Protein AF-A0A6B3HXT8-F1 (afdb_monomer)

Mean predicted aligned error: 3.14 Å

Radius of gyration: 14.13 Å; Cα contacts (8 Å, |Δi|>4): 81; chains: 1; bounding box: 40×26×33 Å

Nearest PDB structures (foldseek):
  2f22-assembly1_A  TM=7.647E-01  e=5.812E-01  Halalkalibacterium halodurans
  2nsg-assembly1_A  TM=6.077E-01  e=2.516E-01  Corynebacterium glutamicum
  2qe9-assembly1_B  TM=5.439E-01  e=2.250E-01  Bacillus subtilis
  2qe9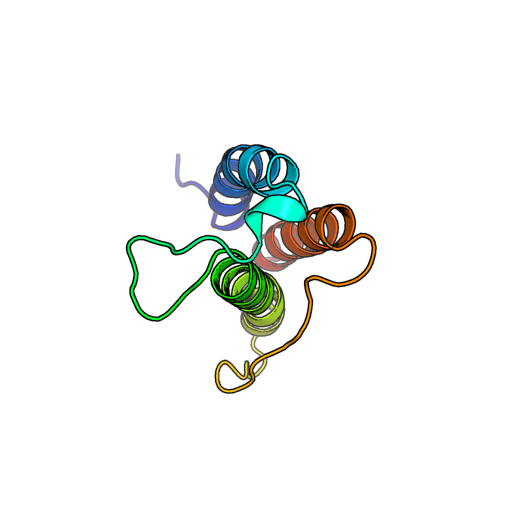-assembly1_A  TM=5.999E-01  e=1.136E+00  Bacillus subtilis
  6iz2-assembly1_A  TM=5.694E-01  e=3.879E+00  Deinococcus radiodurans R1 = ATCC 13939 = DSM 20539

Foldseek 3Di:
DDDAPLNVLVVVLVVVLVVLLPDDPVQQQDDDPPNVDGNQQVLQLVLLVLQQLLCVLVVHDGDSPDRDRQVDDPSSVVSSVSSVSNSVSSVDPPD

Structure (mmCIF, N/CA/C/O backbone):
data_AF-A0A6B3HXT8-F1
#
_entry.id   AF-A0A6B3HXT8-F1
#
loop_
_atom_site.group_PDB
_atom_site.id
_atom_site.type_symbol
_atom_site.label_atom_id
_atom_site.label_alt_id
_atom_site.label_comp_id
_atom_site.label_asym_id
_atom_site.label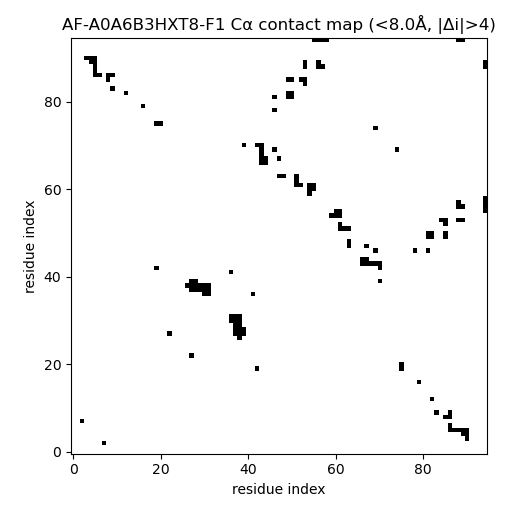_entity_id
_atom_site.label_seq_id
_atom_site.pdbx_PDB_ins_code
_atom_site.Cartn_x
_atom_site.Cartn_y
_atom_site.Cartn_z
_atom_site.occupancy
_atom_site.B_iso_or_equiv
_atom_site.auth_seq_id
_atom_site.auth_comp_id
_atom_site.auth_asym_id
_atom_site.auth_atom_id
_atom_site.pdbx_PDB_model_num
ATOM 1 N N . MET A 1 1 ? 24.666 12.329 -2.391 1.00 58.22 1 MET A N 1
ATOM 2 C CA . MET A 1 1 ? 24.329 10.967 -2.849 1.00 58.22 1 MET A CA 1
ATOM 3 C C . MET A 1 1 ? 22.936 11.033 -3.438 1.00 58.22 1 MET A C 1
ATOM 5 O O . MET A 1 1 ? 22.085 11.665 -2.823 1.00 58.22 1 MET A O 1
ATOM 9 N N . THR A 1 2 ? 22.734 10.489 -4.632 1.00 80.19 2 THR A N 1
ATOM 10 C CA . THR A 1 2 ? 21.400 10.377 -5.239 1.00 80.19 2 THR A CA 1
ATOM 11 C C . THR A 1 2 ? 20.773 9.098 -4.699 1.00 80.19 2 THR A C 1
ATOM 13 O O . THR A 1 2 ? 21.401 8.055 -4.836 1.00 80.19 2 THR A O 1
ATOM 16 N N . GLN A 1 3 ? 19.608 9.186 -4.051 1.00 87.31 3 GLN A N 1
ATOM 17 C CA . GLN A 1 3 ? 18.883 7.995 -3.592 1.00 87.31 3 GLN A CA 1
ATOM 18 C C . GLN A 1 3 ? 18.139 7.354 -4.766 1.00 87.31 3 GLN A C 1
ATOM 20 O O . GLN A 1 3 ? 17.602 8.077 -5.613 1.00 87.31 3 GLN A O 1
ATOM 25 N N . THR A 1 4 ? 18.107 6.025 -4.824 1.00 95.25 4 THR A N 1
ATOM 26 C CA . THR A 1 4 ? 17.297 5.290 -5.804 1.00 95.25 4 THR A CA 1
ATOM 27 C C . THR A 1 4 ? 15.821 5.294 -5.398 1.00 95.25 4 THR A C 1
ATOM 29 O O . THR A 1 4 ? 15.464 5.576 -4.252 1.00 95.25 4 THR A O 1
ATOM 32 N N . ILE A 1 5 ? 14.930 4.972 -6.340 1.00 95.25 5 ILE A N 1
ATOM 33 C CA . ILE A 1 5 ? 13.497 4.837 -6.039 1.00 95.25 5 ILE A CA 1
ATOM 34 C C . ILE A 1 5 ? 13.268 3.690 -5.044 1.00 95.25 5 ILE A C 1
ATOM 36 O O . ILE A 1 5 ? 12.506 3.860 -4.096 1.00 95.25 5 ILE A O 1
ATOM 40 N N . SER A 1 6 ? 13.968 2.562 -5.198 1.00 97.06 6 SER A N 1
ATOM 41 C CA . SER A 1 6 ? 13.866 1.428 -4.273 1.00 97.06 6 SER A CA 1
ATOM 42 C C . SER A 1 6 ? 14.284 1.788 -2.843 1.00 97.06 6 SER A C 1
ATOM 44 O O . SER A 1 6 ? 13.579 1.418 -1.913 1.00 97.06 6 SER A O 1
ATOM 46 N N . GLU A 1 7 ? 15.353 2.571 -2.652 1.00 97.56 7 GLU A N 1
ATOM 47 C CA . GLU A 1 7 ? 15.785 3.046 -1.323 1.00 97.56 7 GLU A CA 1
ATOM 48 C C . GLU A 1 7 ? 14.725 3.946 -0.667 1.00 97.56 7 GLU A C 1
ATOM 50 O O . GLU A 1 7 ? 14.461 3.858 0.534 1.00 97.56 7 GLU A O 1
ATOM 55 N N . LEU A 1 8 ? 14.075 4.807 -1.457 1.00 97.31 8 LEU A N 1
ATOM 56 C CA . LEU A 1 8 ? 12.982 5.652 -0.972 1.00 97.31 8 LEU A CA 1
ATOM 57 C C . LEU A 1 8 ? 11.746 4.824 -0.593 1.00 97.31 8 LEU A C 1
ATOM 59 O O . LEU A 1 8 ? 11.114 5.102 0.429 1.00 97.31 8 LEU A O 1
ATOM 63 N N . LEU A 1 9 ? 11.408 3.815 -1.399 1.00 97.75 9 LEU A N 1
ATOM 64 C CA . LEU A 1 9 ? 10.288 2.911 -1.141 1.00 97.75 9 LEU A CA 1
ATOM 65 C C . LEU A 1 9 ? 10.539 2.030 0.085 1.00 97.75 9 LEU A C 1
ATOM 67 O O . LEU A 1 9 ? 9.630 1.870 0.895 1.00 97.75 9 LEU A O 1
ATOM 71 N N . GLU A 1 10 ? 11.758 1.525 0.271 1.00 98.31 10 GLU A N 1
ATOM 72 C CA . GLU A 1 10 ? 12.153 0.755 1.456 1.00 98.31 10 GLU A CA 1
ATOM 73 C C . GLU A 1 10 ? 12.011 1.604 2.725 1.00 98.31 10 GLU A C 1
ATOM 75 O O . GLU A 1 10 ? 11.308 1.230 3.665 1.00 98.31 10 GLU A O 1
ATOM 80 N N . ALA A 1 11 ? 12.554 2.825 2.713 1.00 98.06 11 ALA A N 1
ATOM 81 C CA . ALA A 1 11 ? 12.427 3.749 3.835 1.00 98.06 11 ALA A CA 1
ATOM 82 C C . ALA A 1 11 ? 10.962 4.127 4.143 1.00 98.06 11 ALA A C 1
ATOM 84 O O . ALA A 1 11 ? 10.612 4.383 5.304 1.00 98.06 11 ALA A O 1
ATOM 85 N N . ALA A 1 12 ? 10.101 4.204 3.126 1.00 97.69 12 ALA A N 1
ATOM 86 C CA . ALA A 1 12 ? 8.670 4.426 3.313 1.00 97.69 12 ALA A CA 1
ATOM 87 C C . ALA A 1 12 ? 7.976 3.183 3.894 1.00 97.69 12 ALA A C 1
ATOM 89 O O . ALA A 1 12 ? 7.193 3.309 4.840 1.00 97.69 12 ALA A O 1
ATOM 90 N N . ALA A 1 13 ? 8.300 1.992 3.385 1.00 97.81 13 ALA A N 1
ATOM 91 C CA . ALA A 1 13 ? 7.771 0.714 3.851 1.00 97.81 13 ALA A CA 1
ATOM 92 C C . ALA A 1 13 ? 8.081 0.475 5.334 1.00 97.81 13 ALA A C 1
ATOM 94 O O . ALA A 1 13 ? 7.172 0.146 6.099 1.00 97.81 13 ALA A O 1
ATOM 95 N N . ASP A 1 14 ? 9.314 0.747 5.767 1.00 98.19 14 ASP A N 1
ATOM 96 C CA . ASP A 1 14 ? 9.744 0.619 7.167 1.00 98.19 14 ASP A CA 1
ATOM 97 C C . ASP A 1 14 ? 8.879 1.430 8.139 1.00 98.19 14 ASP A C 1
ATOM 99 O O . ASP A 1 14 ? 8.663 1.033 9.287 1.00 98.19 14 ASP A O 1
ATOM 103 N N . ARG A 1 15 ? 8.351 2.571 7.683 1.00 98.06 15 ARG A N 1
ATOM 104 C CA . ARG A 1 15 ? 7.483 3.448 8.480 1.00 98.06 15 ARG A CA 1
ATOM 105 C C . ARG A 1 15 ? 6.008 3.079 8.356 1.00 98.06 15 ARG A C 1
ATOM 107 O O . ARG A 1 15 ? 5.276 3.182 9.338 1.00 98.06 15 ARG A O 1
ATOM 114 N N . ALA A 1 16 ? 5.566 2.660 7.172 1.00 97.25 16 ALA A N 1
ATOM 115 C CA . ALA A 1 16 ? 4.166 2.353 6.899 1.00 97.25 16 ALA A CA 1
ATOM 116 C C . ALA A 1 16 ? 3.740 0.986 7.456 1.00 97.25 16 ALA A C 1
ATOM 118 O O . ALA A 1 16 ? 2.660 0.864 8.037 1.00 97.25 16 ALA A O 1
ATOM 119 N N . LEU A 1 17 ? 4.586 -0.042 7.328 1.00 98.19 17 LEU A N 1
ATOM 120 C CA . LEU A 1 17 ? 4.247 -1.411 7.725 1.00 98.19 17 LEU A CA 1
ATOM 121 C C . LEU A 1 17 ? 3.873 -1.547 9.209 1.00 98.19 17 LEU A C 1
ATOM 123 O O . LEU A 1 17 ? 2.879 -2.221 9.485 1.00 98.19 17 LEU A O 1
ATOM 127 N N . PRO A 1 18 ? 4.573 -0.917 10.175 1.00 98.31 18 PRO A N 1
ATOM 128 C CA . PRO A 1 18 ? 4.157 -0.958 11.575 1.00 98.31 18 PRO A CA 1
ATOM 129 C C . PRO A 1 18 ? 2.766 -0.359 11.809 1.00 98.31 18 PRO A C 1
ATOM 131 O O . PRO A 1 18 ? 1.991 -0.913 12.584 1.00 98.31 18 PRO A O 1
ATOM 134 N N . VAL A 1 19 ? 2.427 0.733 11.112 1.00 97.81 19 VAL A N 1
ATOM 135 C CA . VAL A 1 19 ? 1.114 1.386 11.224 1.00 97.81 19 VAL A CA 1
ATOM 136 C C . VAL A 1 19 ? 0.021 0.464 10.698 1.00 97.81 19 VAL A C 1
ATOM 138 O O . VAL A 1 19 ? -0.952 0.210 11.400 1.00 97.81 19 VAL A O 1
ATOM 141 N N . VAL A 1 20 ? 0.207 -0.092 9.498 1.00 97.56 20 VAL A N 1
ATOM 142 C CA . VAL A 1 20 ? -0.776 -0.984 8.866 1.00 97.56 20 VAL A CA 1
ATOM 143 C C . VAL A 1 20 ? -0.967 -2.271 9.675 1.00 97.56 20 VAL A C 1
ATOM 145 O O . VAL A 1 20 ? -2.094 -2.720 9.871 1.00 97.56 20 VAL A O 1
ATOM 148 N N . ARG A 1 21 ? 0.118 -2.844 10.212 1.00 97.06 21 ARG A N 1
ATOM 149 C CA . ARG A 1 21 ? 0.056 -4.037 11.074 1.00 97.06 21 ARG A CA 1
ATOM 150 C C . ARG A 1 21 ? -0.651 -3.779 12.405 1.00 97.06 21 ARG A C 1
ATOM 152 O O . ARG A 1 21 ? -1.239 -4.709 12.944 1.00 97.06 21 ARG A O 1
ATOM 159 N N . GLY A 1 22 ? -0.587 -2.551 12.920 1.00 97.88 22 GLY A N 1
ATOM 160 C CA . GLY A 1 22 ? -1.238 -2.146 14.168 1.00 97.88 22 GLY A CA 1
ATOM 161 C C . GLY A 1 22 ? -2.735 -1.852 14.044 1.00 97.88 22 GLY A C 1
ATOM 162 O O . GLY A 1 22 ? -3.371 -1.568 15.055 1.00 97.88 22 GLY A O 1
ATOM 163 N N . ILE A 1 23 ? -3.302 -1.897 12.834 1.00 97.94 23 ILE A N 1
ATOM 164 C CA . ILE A 1 23 ? -4.748 -1.774 12.639 1.00 97.94 23 ILE A CA 1
ATOM 165 C C . ILE A 1 23 ? -5.388 -3.070 13.117 1.00 97.94 23 ILE A C 1
ATOM 167 O O . ILE A 1 23 ? -5.047 -4.119 12.583 1.00 97.94 23 ILE A O 1
ATOM 171 N N . ASP A 1 24 ? -6.326 -3.021 14.059 1.00 95.69 24 ASP A N 1
ATOM 172 C CA . ASP A 1 24 ? -7.126 -4.184 14.478 1.00 95.69 24 ASP A CA 1
ATOM 173 C C . ASP A 1 24 ? -8.401 -4.320 13.632 1.00 95.69 24 ASP A C 1
ATOM 175 O O . ASP A 1 24 ? -8.915 -3.336 13.101 1.00 95.69 24 ASP A O 1
ATOM 179 N N . ASP A 1 25 ? -8.982 -5.522 13.561 1.00 96.44 25 ASP A N 1
ATOM 180 C CA . ASP A 1 25 ? -10.188 -5.761 12.749 1.00 96.44 25 ASP A CA 1
ATOM 181 C C . ASP A 1 25 ? -11.384 -4.900 13.202 1.00 96.44 25 ASP A C 1
ATOM 183 O O . ASP A 1 25 ? -12.136 -4.393 12.375 1.00 96.44 25 ASP A O 1
ATOM 187 N N . GLY A 1 26 ? -11.508 -4.626 14.508 1.00 97.19 26 GLY A N 1
ATOM 188 C CA . GLY A 1 26 ? -12.532 -3.723 15.059 1.00 97.19 26 GLY A CA 1
ATOM 189 C C . GLY A 1 26 ? -12.334 -2.236 14.722 1.00 97.19 26 GLY A C 1
ATOM 190 O O . GLY A 1 26 ? -13.095 -1.386 15.187 1.00 97.19 26 GLY A O 1
ATOM 191 N N . GLN A 1 27 ? -11.289 -1.890 13.967 1.00 97.69 27 GLN A N 1
ATOM 192 C CA . GLN A 1 27 ? -11.010 -0.532 13.503 1.00 97.69 27 GLN A CA 1
ATOM 193 C C . GLN A 1 27 ? -11.334 -0.337 12.021 1.00 97.69 27 GLN A C 1
ATOM 195 O O . GLN A 1 27 ? -11.374 0.806 11.576 1.00 97.69 27 GLN A O 1
ATOM 200 N N . LEU A 1 28 ? -11.569 -1.421 11.278 1.00 97.25 28 LEU A N 1
ATOM 201 C CA . LEU A 1 28 ? -11.725 -1.399 9.824 1.00 97.25 28 LEU A CA 1
ATOM 202 C C . LEU A 1 28 ? -12.920 -0.551 9.366 1.00 97.25 28 LEU A C 1
ATOM 204 O O . LEU A 1 28 ? -12.809 0.156 8.372 1.00 97.25 28 LEU A O 1
ATOM 208 N N . ASP A 1 29 ? -13.998 -0.515 10.148 1.00 96.94 29 ASP A N 1
ATOM 209 C CA . ASP A 1 29 ? -15.197 0.270 9.816 1.00 96.94 29 ASP A CA 1
ATOM 210 C C . ASP A 1 29 ? -15.141 1.713 10.367 1.00 96.94 29 ASP A C 1
ATOM 212 O O . ASP A 1 29 ? -16.118 2.466 10.312 1.00 96.94 29 ASP A O 1
ATOM 216 N N . ARG A 1 30 ? -14.009 2.134 10.959 1.00 97.75 30 ARG A N 1
ATOM 217 C CA . ARG A 1 30 ? -13.859 3.505 11.469 1.00 97.75 30 ARG A CA 1
ATOM 218 C C . ARG A 1 30 ? -13.723 4.487 10.311 1.00 97.75 30 ARG A C 1
ATOM 220 O O . ARG A 1 30 ? -13.023 4.243 9.336 1.00 97.75 30 ARG A O 1
ATOM 227 N N . ARG A 1 31 ? -14.343 5.654 10.470 1.00 96.94 31 ARG A N 1
ATOM 228 C CA . ARG A 1 31 ? -14.251 6.776 9.526 1.00 96.94 31 ARG A CA 1
ATOM 229 C C . ARG A 1 31 ? -12.830 7.337 9.494 1.00 96.94 31 ARG A C 1
ATOM 231 O O . ARG A 1 31 ? -12.224 7.525 10.550 1.00 96.94 31 ARG A O 1
ATOM 238 N N . THR A 1 32 ? -12.342 7.675 8.304 1.00 95.38 32 THR A N 1
ATOM 239 C CA . THR A 1 32 ? -11.128 8.486 8.145 1.00 95.38 32 THR A CA 1
ATOM 240 C C . THR A 1 32 ? -11.496 9.974 7.985 1.00 95.38 32 THR A C 1
ATOM 242 O O . THR A 1 32 ? -12.674 10.301 7.805 1.00 95.38 32 THR A O 1
ATOM 245 N N . PRO A 1 33 ? -10.530 10.910 8.075 1.00 94.44 33 PRO A N 1
ATOM 246 C CA . PRO A 1 33 ? -10.762 12.312 7.720 1.00 94.44 33 PRO A CA 1
ATOM 247 C C . PRO A 1 33 ? -11.123 12.528 6.240 1.00 94.44 33 PRO A C 1
ATOM 249 O O . PRO A 1 33 ? -11.764 13.528 5.922 1.00 94.44 33 PRO A O 1
ATOM 252 N N . CYS A 1 34 ? -10.732 11.607 5.352 1.00 91.62 34 CYS A N 1
ATOM 253 C CA . CYS A 1 34 ? -11.181 11.581 3.961 1.00 91.62 34 CY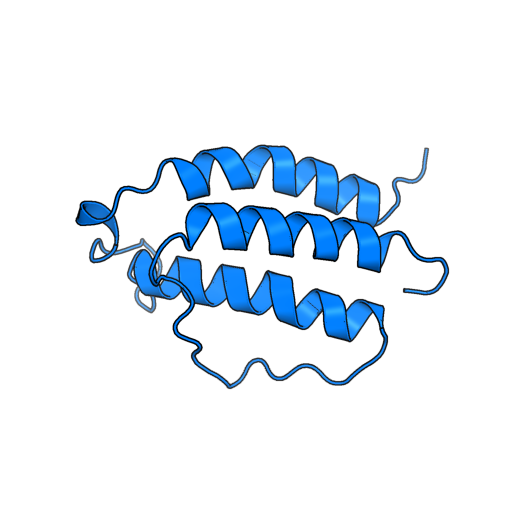S A CA 1
ATOM 254 C C . CYS A 1 34 ? -12.583 10.961 3.920 1.00 91.62 34 CYS A C 1
ATOM 256 O O . CYS A 1 34 ? -12.777 9.820 4.339 1.00 91.62 34 CYS A O 1
ATOM 258 N N . ALA A 1 35 ? -13.580 11.711 3.452 1.00 90.50 35 ALA A N 1
ATOM 259 C CA . ALA A 1 35 ? -14.978 11.283 3.529 1.00 90.50 35 ALA A CA 1
ATOM 260 C C . ALA A 1 35 ? -15.279 10.045 2.665 1.00 90.50 35 ALA A C 1
ATOM 262 O O . ALA A 1 35 ? -16.257 9.345 2.924 1.00 90.50 35 ALA A O 1
ATOM 263 N N . GLU A 1 36 ? -14.433 9.786 1.672 1.00 87.94 36 GLU A N 1
ATOM 264 C CA . GLU A 1 36 ? -14.508 8.688 0.715 1.00 87.94 36 GLU A CA 1
ATOM 265 C C . GLU A 1 36 ? -14.090 7.338 1.317 1.00 87.94 36 GLU A C 1
ATOM 267 O O . GLU A 1 36 ? -14.440 6.300 0.764 1.00 87.94 36 GLU A O 1
ATOM 272 N N . TYR A 1 37 ? -13.371 7.335 2.448 1.00 92.88 37 TYR A N 1
ATOM 273 C CA . TYR A 1 37 ? -12.779 6.122 3.007 1.00 92.88 37 TYR A CA 1
ATOM 274 C C . TYR A 1 37 ? -13.141 5.905 4.482 1.00 92.88 37 TYR A C 1
ATOM 276 O O . TYR A 1 37 ? -12.915 6.762 5.347 1.00 92.88 37 TYR A O 1
ATOM 284 N N . ASP A 1 38 ? -13.617 4.703 4.799 1.00 96.56 38 ASP A N 1
ATOM 285 C CA . ASP A 1 38 ? -13.328 4.088 6.094 1.00 96.56 38 ASP A CA 1
ATOM 286 C C . ASP A 1 38 ? -11.921 3.456 6.076 1.00 96.56 38 ASP A C 1
ATOM 288 O O . ASP A 1 38 ? -11.211 3.481 5.065 1.00 96.56 38 ASP A O 1
ATOM 292 N N . VAL A 1 39 ? -11.461 2.941 7.217 1.00 97.06 39 VAL A N 1
ATOM 293 C CA . VAL A 1 39 ? -10.116 2.354 7.323 1.00 97.06 39 VAL A CA 1
ATOM 294 C C . VAL A 1 39 ? -9.952 1.165 6.370 1.00 97.06 39 VAL A C 1
ATOM 296 O O . VAL A 1 39 ? -8.901 1.042 5.743 1.00 97.06 39 VAL A O 1
ATOM 299 N N . ARG A 1 40 ? -10.972 0.313 6.216 1.00 96.62 40 ARG A N 1
ATOM 300 C CA . ARG A 1 40 ? -10.955 -0.826 5.286 1.00 96.62 40 ARG A CA 1
ATOM 301 C C . ARG A 1 40 ? -10.738 -0.366 3.852 1.00 96.62 40 ARG A C 1
ATOM 303 O O . ARG A 1 40 ? -9.847 -0.884 3.181 1.00 96.62 40 ARG A O 1
ATOM 310 N N . ALA A 1 41 ? -11.531 0.594 3.393 1.00 95.38 41 ALA A N 1
ATOM 311 C CA . ALA A 1 41 ? -11.461 1.122 2.043 1.00 95.38 41 ALA A CA 1
ATOM 312 C C . ALA A 1 41 ? -10.108 1.807 1.791 1.00 95.38 41 ALA A C 1
ATOM 314 O O . ALA A 1 41 ? -9.494 1.582 0.749 1.00 95.38 41 ALA A O 1
ATOM 315 N N . LEU A 1 42 ? -9.573 2.539 2.777 1.00 95.12 42 LEU A N 1
ATOM 316 C CA . LEU A 1 42 ? -8.240 3.137 2.679 1.00 95.12 42 LEU A CA 1
ATOM 317 C C . LEU A 1 42 ? -7.129 2.081 2.568 1.00 95.12 42 LEU A C 1
ATOM 319 O O . LEU A 1 42 ? -6.205 2.238 1.770 1.00 95.12 42 LEU A O 1
ATOM 323 N N . VAL A 1 43 ? -7.200 1.001 3.350 1.00 96.06 43 VAL A N 1
ATOM 324 C CA . VAL A 1 43 ? -6.209 -0.084 3.286 1.00 96.06 43 VAL A CA 1
ATOM 325 C C . VAL A 1 43 ? -6.303 -0.829 1.955 1.00 96.06 43 VAL A C 1
ATOM 327 O O . VAL A 1 43 ? -5.266 -1.088 1.349 1.00 96.06 43 VAL A O 1
ATOM 330 N N . ASN A 1 44 ? -7.511 -1.131 1.467 1.00 95.69 44 ASN A N 1
ATOM 331 C CA . ASN A 1 44 ? -7.710 -1.729 0.141 1.00 95.69 44 ASN A CA 1
ATOM 332 C C . ASN A 1 44 ? -7.117 -0.846 -0.966 1.00 95.69 44 ASN A C 1
ATOM 334 O O . ASN A 1 44 ? -6.387 -1.346 -1.822 1.00 95.69 44 ASN A O 1
ATOM 338 N N . HIS A 1 45 ? -7.350 0.467 -0.900 1.00 94.25 45 HIS A N 1
ATOM 339 C CA . HIS A 1 45 ? -6.775 1.424 -1.840 1.00 94.25 45 HIS A CA 1
ATOM 340 C C . HIS A 1 45 ? -5.239 1.442 -1.785 1.00 94.25 45 HIS A C 1
ATOM 342 O O . HIS A 1 45 ? -4.572 1.361 -2.816 1.00 94.25 45 HIS A O 1
ATOM 348 N N . LEU A 1 46 ? -4.649 1.474 -0.586 1.00 94.38 46 LEU A N 1
ATOM 349 C CA . LEU A 1 46 ? -3.194 1.420 -0.430 1.00 94.38 46 LEU A CA 1
ATOM 350 C C . LEU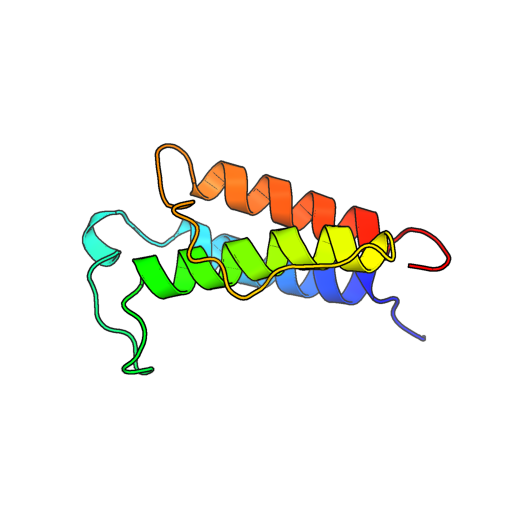 A 1 46 ? -2.608 0.115 -0.994 1.00 94.38 46 LEU A C 1
ATOM 352 O O . LEU A 1 46 ? -1.566 0.129 -1.647 1.00 94.38 46 LEU A O 1
ATO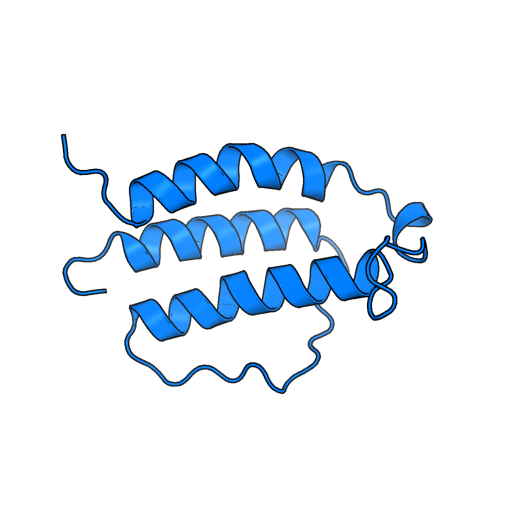M 356 N N . PHE A 1 47 ? -3.287 -1.008 -0.773 1.00 95.44 47 PHE A N 1
ATOM 357 C CA . PHE A 1 47 ? -2.892 -2.315 -1.292 1.00 95.44 47 PHE A CA 1
ATOM 358 C C . PHE A 1 47 ? -2.929 -2.337 -2.829 1.00 95.44 47 PHE A C 1
ATOM 360 O O . PHE A 1 47 ? -1.982 -2.807 -3.461 1.00 95.44 47 PHE A O 1
ATOM 367 N N . GLN A 1 48 ? -3.971 -1.762 -3.437 1.00 95.38 48 GLN A N 1
ATOM 368 C CA . GLN A 1 48 ? -4.064 -1.597 -4.888 1.00 95.38 48 GLN A CA 1
ATOM 369 C C . GLN A 1 48 ? -2.890 -0.783 -5.441 1.00 95.38 48 GLN A C 1
ATOM 371 O O . GLN A 1 48 ? -2.292 -1.193 -6.431 1.00 95.38 48 GLN A O 1
ATOM 376 N N . VAL A 1 49 ? -2.523 0.329 -4.795 1.00 95.12 49 VAL A N 1
ATOM 377 C CA . VAL A 1 49 ? -1.356 1.134 -5.195 1.00 95.12 49 VAL A CA 1
ATOM 378 C C . VAL A 1 49 ? -0.081 0.295 -5.159 1.00 95.12 49 VAL A C 1
ATOM 380 O O . VAL A 1 49 ? 0.659 0.280 -6.139 1.00 95.12 49 VAL A O 1
ATOM 383 N N . VAL A 1 50 ? 0.151 -0.447 -4.072 1.00 96.56 50 VAL A N 1
ATOM 384 C CA . VAL A 1 50 ? 1.340 -1.301 -3.924 1.00 96.56 50 VAL A CA 1
ATOM 385 C C . VAL A 1 50 ? 1.427 -2.356 -5.029 1.00 96.56 50 VAL A C 1
ATOM 387 O O . VAL A 1 50 ? 2.509 -2.574 -5.564 1.00 96.56 50 VAL A O 1
ATOM 390 N N . VAL A 1 51 ? 0.313 -2.995 -5.391 1.00 95.50 51 VAL A N 1
ATOM 391 C CA . VAL A 1 51 ? 0.287 -4.027 -6.441 1.00 95.50 51 VAL A CA 1
ATOM 392 C C . VAL A 1 51 ? 0.435 -3.411 -7.831 1.00 95.50 51 VAL A C 1
ATOM 394 O O . VAL A 1 51 ? 1.294 -3.824 -8.604 1.00 95.50 51 VAL A O 1
ATOM 397 N N . ASN A 1 52 ? 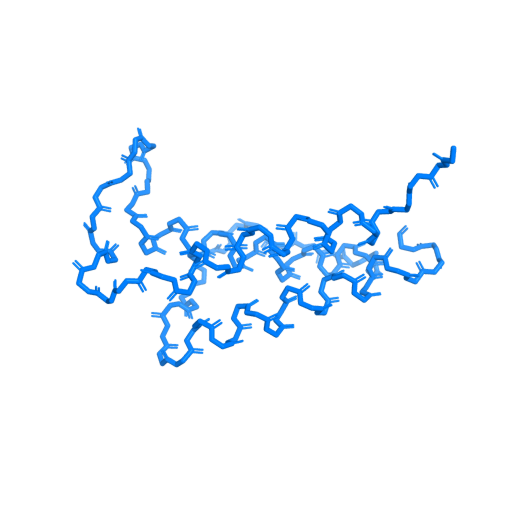-0.347 -2.383 -8.154 1.00 96.44 52 ASN A N 1
ATOM 398 C CA . ASN A 1 52 ? -0.329 -1.770 -9.481 1.00 96.44 52 ASN A CA 1
ATOM 399 C C . ASN A 1 52 ? 1.014 -1.110 -9.807 1.00 96.44 52 ASN A C 1
ATOM 401 O O . ASN A 1 52 ? 1.457 -1.135 -10.952 1.00 96.44 52 ASN A O 1
ATOM 405 N N . PHE A 1 53 ? 1.703 -0.551 -8.811 1.00 96.62 53 PHE A N 1
ATOM 406 C CA . PHE A 1 53 ? 3.024 0.033 -9.034 1.00 96.62 53 PHE A CA 1
ATOM 407 C C . PHE A 1 53 ? 4.108 -1.020 -9.308 1.00 96.62 53 PHE A C 1
ATOM 409 O O . PHE A 1 53 ? 5.142 -0.661 -9.870 1.00 96.62 53 PHE A O 1
ATOM 416 N N . GLN A 1 54 ? 3.889 -2.298 -8.975 1.00 97.25 54 GLN A N 1
ATOM 417 C CA . GLN A 1 54 ? 4.765 -3.385 -9.434 1.00 97.25 54 GLN A CA 1
ATOM 418 C C . GLN A 1 54 ? 4.635 -3.577 -10.953 1.00 97.25 54 GLN A C 1
ATOM 420 O O . GLN A 1 54 ? 5.647 -3.665 -11.643 1.00 97.25 54 GLN A O 1
ATOM 425 N N . ALA A 1 55 ? 3.406 -3.565 -11.486 1.00 95.81 55 ALA A N 1
ATOM 426 C CA . ALA A 1 55 ? 3.161 -3.650 -12.930 1.00 95.81 55 ALA A CA 1
ATOM 427 C C . ALA A 1 55 ? 3.773 -2.453 -13.677 1.00 95.81 55 ALA A C 1
ATOM 429 O O . ALA A 1 55 ? 4.424 -2.615 -14.708 1.00 95.81 55 ALA A O 1
ATOM 430 N N . LEU A 1 56 ? 3.660 -1.247 -13.107 1.00 96.88 56 LEU A N 1
ATOM 431 C CA . LEU A 1 56 ? 4.279 -0.052 -13.687 1.00 96.88 56 LEU A CA 1
ATOM 432 C C . LEU A 1 56 ? 5.812 -0.139 -13.741 1.00 96.88 56 LEU A C 1
ATOM 434 O O . LEU A 1 56 ? 6.389 0.265 -14.748 1.00 96.88 56 LEU A O 1
ATOM 438 N N . ALA A 1 57 ? 6.471 -0.712 -12.726 1.00 97.06 57 ALA A N 1
ATOM 439 C CA . ALA A 1 57 ? 7.917 -0.969 -12.769 1.00 97.06 57 ALA A CA 1
ATOM 440 C C . ALA A 1 57 ? 8.303 -1.963 -13.881 1.00 97.06 57 ALA A C 1
ATOM 442 O O . ALA A 1 57 ? 9.380 -1.872 -14.467 1.00 97.06 57 ALA A O 1
ATOM 443 N N . ALA A 1 58 ? 7.406 -2.892 -14.221 1.00 95.94 58 ALA A N 1
ATOM 444 C CA . ALA A 1 58 ? 7.556 -3.793 -15.363 1.00 95.94 58 ALA A CA 1
ATOM 445 C C . ALA A 1 58 ? 7.179 -3.143 -16.713 1.00 95.94 58 ALA A C 1
ATOM 447 O O . ALA A 1 58 ? 7.286 -3.791 -17.755 1.00 95.94 58 ALA A O 1
ATOM 448 N N . ARG A 1 59 ? 6.792 -1.856 -16.719 1.00 95.50 59 ARG A N 1
ATOM 449 C CA . ARG A 1 59 ? 6.284 -1.103 -17.883 1.00 95.50 59 ARG A CA 1
ATOM 450 C C . ARG A 1 59 ? 5.015 -1.702 -18.489 1.00 95.50 59 ARG A C 1
ATOM 452 O O . ARG A 1 59 ? 4.778 -1.589 -19.693 1.00 95.50 59 ARG A O 1
ATOM 459 N N . GLU A 1 60 ? 4.213 -2.335 -17.650 1.00 95.94 60 GLU A N 1
ATOM 460 C CA . GLU A 1 60 ? 2.910 -2.879 -18.004 1.00 95.94 60 GLU A CA 1
ATOM 461 C C . GLU A 1 60 ? 1.805 -1.847 -17.733 1.00 95.94 60 GLU A C 1
ATOM 463 O O . GLU A 1 60 ? 2.007 -0.843 -17.044 1.00 95.94 60 GLU A O 1
ATOM 468 N N . GLU A 1 61 ? 0.618 -2.081 -18.291 1.00 93.75 61 GLU A N 1
ATOM 469 C CA . GLU A 1 61 ? -0.560 -1.275 -17.974 1.00 93.75 61 GLU A CA 1
ATOM 470 C C . GLU A 1 61 ? -1.061 -1.602 -16.560 1.00 93.75 61 GLU A C 1
ATOM 472 O O . GLU A 1 61 ? -1.096 -2.762 -16.151 1.00 93.75 61 GLU A O 1
ATOM 477 N N . ALA A 1 62 ? -1.484 -0.578 -15.817 1.00 92.75 62 ALA A N 1
ATOM 478 C CA . ALA A 1 62 ? -2.057 -0.733 -14.485 1.00 92.75 62 ALA A CA 1
ATOM 479 C C . ALA A 1 62 ? -3.491 -0.199 -14.447 1.00 92.75 62 ALA A C 1
ATOM 481 O O . ALA A 1 62 ? -3.759 0.917 -14.898 1.00 92.75 62 ALA A O 1
ATOM 482 N N . ASP A 1 63 ? -4.403 -0.978 -13.863 1.00 87.69 63 ASP A N 1
ATOM 483 C CA . ASP A 1 63 ? -5.809 -0.603 -13.725 1.00 87.69 63 ASP A CA 1
ATOM 484 C C . ASP A 1 63 ? -6.119 -0.130 -12.297 1.00 87.69 63 ASP A C 1
ATOM 486 O O . ASP A 1 63 ? -6.203 -0.913 -11.346 1.00 87.69 63 ASP A O 1
ATOM 490 N N . PHE A 1 64 ? -6.308 1.180 -12.150 1.00 87.75 64 PHE A N 1
ATOM 491 C CA . PHE A 1 64 ? -6.708 1.816 -10.892 1.00 87.75 64 PHE A CA 1
ATOM 492 C C . PHE A 1 64 ? -8.228 1.978 -10.747 1.00 87.75 64 PHE A C 1
ATOM 494 O O . PHE A 1 64 ? -8.683 2.537 -9.755 1.00 87.75 64 PHE A O 1
ATOM 501 N N . SER A 1 65 ? -9.021 1.520 -11.720 1.00 86.88 65 SER A N 1
ATOM 502 C CA . SER A 1 65 ? -10.485 1.629 -11.687 1.00 86.88 65 SER A CA 1
ATOM 503 C C . SER A 1 65 ? -11.168 0.514 -10.892 1.00 86.88 65 SER A C 1
ATOM 505 O O . SER A 1 65 ? -12.343 0.637 -10.557 1.00 86.88 65 SER A O 1
ATOM 507 N N . GLN A 1 66 ? -10.445 -0.565 -10.575 1.00 77.94 66 GLN A N 1
ATOM 508 C CA . GLN A 1 66 ? -10.976 -1.667 -9.773 1.00 77.94 66 GLN A CA 1
ATOM 509 C C . GLN A 1 66 ? -11.043 -1.300 -8.287 1.00 77.94 66 GLN A C 1
ATOM 511 O O . GLN A 1 66 ? -10.157 -0.626 -7.769 1.00 77.94 66 GLN A O 1
ATOM 516 N N . GLU A 1 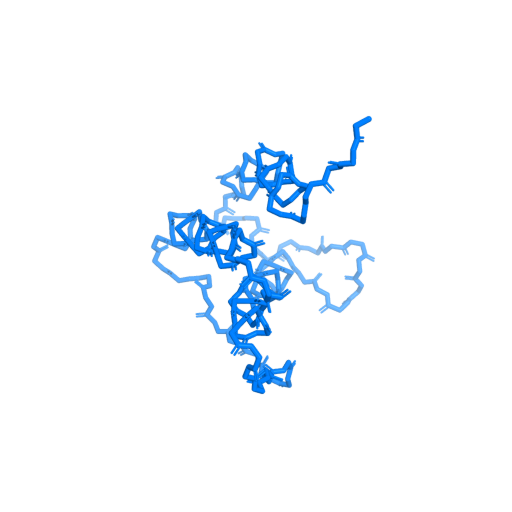67 ? -12.035 -1.843 -7.583 1.00 73.75 67 GLU A N 1
ATOM 517 C CA . GLU A 1 67 ? -12.124 -1.818 -6.118 1.00 73.75 67 GLU A CA 1
ATOM 518 C C . GLU A 1 67 ? -11.879 -3.233 -5.562 1.00 73.75 67 GLU A C 1
ATOM 520 O O . GLU A 1 67 ? -12.820 -3.997 -5.338 1.00 73.75 67 GLU A O 1
ATOM 525 N N . PRO A 1 68 ? -10.612 -3.648 -5.402 1.00 78.00 68 PRO A N 1
ATOM 526 C CA . PRO A 1 68 ? -10.286 -4.982 -4.912 1.00 78.00 68 PRO A CA 1
ATOM 527 C C . PRO A 1 68 ? -10.548 -5.132 -3.405 1.00 78.00 68 PRO A C 1
ATOM 529 O O . PRO A 1 68 ? -10.273 -4.225 -2.619 1.00 78.00 68 PRO A O 1
ATOM 532 N N . ASP A 1 69 ? -10.999 -6.320 -2.988 1.00 89.44 69 ASP A N 1
ATOM 533 C CA . ASP A 1 69 ? -11.140 -6.685 -1.571 1.00 89.44 69 ASP A CA 1
ATOM 534 C C . ASP A 1 69 ? -9.938 -7.514 -1.078 1.00 89.44 69 ASP A C 1
ATOM 536 O O . ASP A 1 69 ? -9.933 -8.749 -1.057 1.00 89.44 69 ASP A O 1
ATOM 540 N N . PHE A 1 70 ? -8.868 -6.813 -0.708 1.00 93.81 70 PHE A N 1
ATOM 541 C CA . PHE A 1 70 ? -7.636 -7.383 -0.164 1.00 93.81 70 PHE A CA 1
ATOM 542 C C . PHE A 1 70 ? -7.669 -7.601 1.352 1.00 93.81 70 PHE A C 1
ATOM 544 O O . PHE A 1 70 ? -6.905 -8.431 1.849 1.00 93.81 70 PHE A O 1
ATOM 551 N N . VAL A 1 71 ? -8.524 -6.883 2.091 1.00 95.88 71 VAL A N 1
ATOM 552 C CA . VAL A 1 71 ? -8.620 -6.931 3.566 1.00 95.88 71 VAL A CA 1
ATOM 553 C C . VAL A 1 71 ? -9.418 -8.165 4.017 1.00 95.88 71 VAL A C 1
ATOM 555 O O . VAL A 1 71 ? -10.478 -8.087 4.646 1.00 95.88 71 VAL A O 1
ATOM 558 N N . THR A 1 72 ? -8.882 -9.337 3.676 1.00 94.88 72 THR A N 1
ATOM 559 C CA . THR A 1 72 ? -9.439 -10.667 3.943 1.00 94.88 72 THR A CA 1
ATOM 560 C C . THR A 1 72 ? -8.344 -11.625 4.425 1.00 94.88 72 THR A C 1
ATOM 562 O O . THR A 1 72 ? -7.208 -11.596 3.944 1.00 94.88 72 THR A O 1
ATOM 565 N N . GLY A 1 73 ? -8.666 -12.486 5.398 1.00 95.31 73 GLY A N 1
ATOM 566 C CA . GLY A 1 73 ? -7.695 -13.409 6.002 1.00 95.31 73 GLY A CA 1
ATOM 567 C C . GLY A 1 73 ? -6.488 -12.684 6.616 1.00 95.31 73 GLY A C 1
ATOM 568 O O . GLY A 1 73 ? -6.647 -11.649 7.263 1.00 95.31 73 GLY A O 1
ATOM 569 N N . ASP A 1 74 ? -5.274 -13.203 6.397 1.00 96.50 74 ASP A N 1
ATOM 570 C CA . ASP A 1 74 ? -4.021 -12.545 6.811 1.00 96.50 74 ASP A CA 1
ATOM 571 C C . ASP A 1 74 ? -3.593 -11.446 5.821 1.00 96.50 74 ASP A C 1
ATOM 573 O O . ASP A 1 74 ? -2.565 -11.508 5.140 1.00 96.50 74 ASP A O 1
ATOM 577 N N . TRP A 1 75 ? -4.422 -10.415 5.707 1.00 97.50 75 TRP A N 1
ATOM 578 C CA . TRP A 1 75 ? -4.150 -9.287 4.821 1.00 97.50 75 TRP A CA 1
ATOM 579 C C . TRP A 1 75 ? -2.934 -8.461 5.274 1.00 97.50 75 TRP A C 1
ATOM 581 O O . TRP A 1 75 ? -2.259 -7.869 4.436 1.00 97.50 75 TRP A O 1
ATOM 591 N N . ARG A 1 76 ? -2.600 -8.454 6.574 1.00 97.69 76 ARG A N 1
ATOM 592 C CA . ARG A 1 76 ? -1.438 -7.727 7.126 1.00 97.69 76 ARG A CA 1
ATOM 593 C C . ARG A 1 76 ? -0.121 -8.356 6.676 1.00 97.69 76 ARG A C 1
ATOM 595 O O . ARG A 1 76 ? 0.788 -7.638 6.252 1.00 97.69 76 ARG A O 1
ATOM 602 N N . GLY A 1 77 ? -0.021 -9.687 6.741 1.00 97.38 77 GLY A N 1
ATOM 603 C CA . GLY A 1 77 ? 1.124 -10.429 6.217 1.00 97.38 77 GLY A CA 1
ATOM 604 C C . GLY A 1 77 ? 1.264 -10.248 4.707 1.00 97.38 77 GLY A C 1
ATOM 605 O O . GLY A 1 77 ? 2.343 -9.906 4.217 1.00 97.38 77 GLY A O 1
ATOM 606 N N . ARG A 1 78 ? 0.149 -10.368 3.974 1.00 97.62 78 ARG A N 1
ATOM 607 C CA . ARG A 1 78 ? 0.118 -10.149 2.521 1.00 97.62 78 ARG A CA 1
ATOM 608 C C . ARG A 1 78 ? 0.538 -8.734 2.125 1.00 97.62 78 ARG A C 1
ATOM 610 O O . ARG A 1 78 ? 1.353 -8.598 1.222 1.00 97.62 78 ARG A O 1
ATOM 617 N N . PHE A 1 79 ? 0.050 -7.698 2.809 1.00 97.94 79 PHE A N 1
ATOM 618 C CA . PHE A 1 79 ? 0.440 -6.311 2.531 1.00 97.94 79 PHE A CA 1
ATOM 619 C C . PHE A 1 79 ? 1.954 -6.115 2.679 1.00 97.94 79 PHE A C 1
ATOM 621 O O . PHE A 1 79 ? 2.591 -5.492 1.831 1.00 97.94 79 PHE A O 1
ATOM 628 N N . GLY A 1 80 ? 2.550 -6.716 3.715 1.00 98.19 80 GLY A N 1
ATOM 629 C CA . GLY A 1 80 ? 4.003 -6.744 3.892 1.00 98.19 80 GLY A CA 1
ATOM 630 C C . GLY A 1 80 ? 4.743 -7.412 2.735 1.00 98.19 80 GLY A C 1
ATOM 631 O O . GLY A 1 80 ? 5.722 -6.857 2.244 1.00 98.19 80 GLY A O 1
ATOM 632 N N . ALA A 1 81 ? 4.262 -8.568 2.275 1.00 98.44 81 ALA A N 1
ATOM 633 C CA . ALA A 1 81 ? 4.868 -9.284 1.155 1.00 98.44 81 ALA A CA 1
ATOM 634 C C . ALA A 1 81 ? 4.784 -8.492 -0.161 1.00 98.44 81 ALA A C 1
ATOM 636 O O . ALA A 1 81 ? 5.778 -8.393 -0.873 1.00 98.44 81 ALA A O 1
ATOM 637 N N . GLU A 1 82 ? 3.634 -7.889 -0.470 1.00 98.25 82 GLU A N 1
ATOM 638 C CA . GLU A 1 82 ? 3.490 -7.068 -1.680 1.00 98.25 82 GLU A CA 1
ATOM 639 C C . GLU A 1 82 ? 4.320 -5.783 -1.615 1.00 98.25 82 GLU A C 1
ATOM 641 O O . GLU A 1 82 ? 4.885 -5.356 -2.618 1.00 98.25 82 GLU A O 1
ATOM 646 N N . THR A 1 83 ? 4.466 -5.188 -0.429 1.00 98.56 83 THR A N 1
ATOM 647 C CA . THR A 1 83 ? 5.333 -4.014 -0.249 1.00 98.56 83 THR A CA 1
ATOM 648 C C . THR A 1 83 ? 6.802 -4.367 -0.504 1.00 98.56 83 THR A C 1
ATOM 650 O O . THR A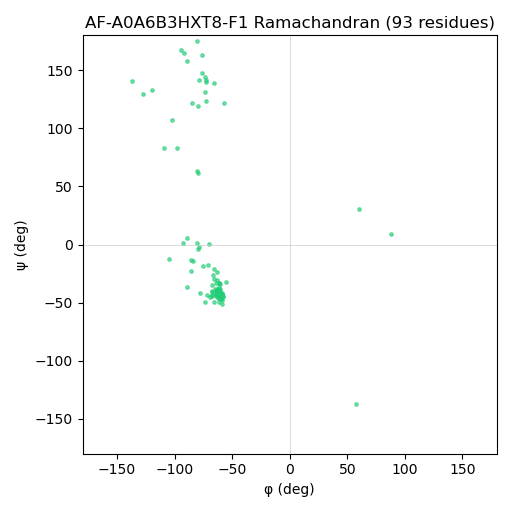 1 83 ? 7.513 -3.589 -1.134 1.00 98.56 83 THR A O 1
ATOM 653 N N . ALA A 1 84 ? 7.256 -5.551 -0.080 1.00 98.50 84 ALA A N 1
ATOM 654 C CA . ALA A 1 84 ? 8.607 -6.021 -0.390 1.00 98.50 84 ALA A CA 1
ATOM 655 C C . ALA A 1 84 ? 8.807 -6.217 -1.904 1.00 98.50 84 ALA A C 1
ATOM 657 O O . ALA A 1 84 ? 9.789 -5.727 -2.458 1.00 98.50 84 ALA A O 1
ATOM 658 N N . ARG A 1 85 ? 7.838 -6.832 -2.598 1.00 98.56 85 ARG A N 1
ATOM 659 C CA . ARG A 1 85 ? 7.889 -6.980 -4.065 1.00 98.56 85 ARG A CA 1
ATOM 660 C C . ARG A 1 85 ? 7.915 -5.641 -4.793 1.00 98.56 85 ARG A C 1
ATOM 662 O O . ARG A 1 85 ? 8.600 -5.514 -5.800 1.00 98.56 85 ARG A O 1
ATOM 669 N N . LEU A 1 86 ? 7.199 -4.636 -4.287 1.00 98.56 86 LEU A N 1
ATOM 670 C CA . LEU A 1 86 ? 7.252 -3.279 -4.829 1.00 98.56 86 LEU A CA 1
ATOM 671 C C . LEU A 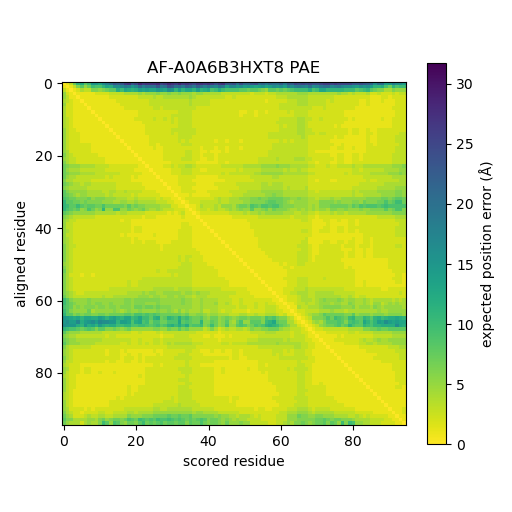1 86 ? 8.673 -2.700 -4.753 1.00 98.56 86 LEU A C 1
ATOM 673 O O . LEU A 1 86 ? 9.163 -2.166 -5.746 1.00 98.56 86 LEU A O 1
ATOM 677 N N . VAL A 1 87 ? 9.342 -2.824 -3.605 1.00 98.56 87 VAL A N 1
ATOM 678 C CA . VAL A 1 87 ? 10.731 -2.361 -3.437 1.00 98.56 87 VAL A CA 1
ATOM 679 C C . VAL A 1 87 ? 11.667 -3.086 -4.405 1.00 98.56 87 VAL A C 1
ATOM 681 O O . VAL A 1 87 ? 12.475 -2.441 -5.073 1.00 98.56 87 VAL A O 1
ATOM 684 N N . GLU A 1 88 ? 11.530 -4.409 -4.517 1.00 98.31 88 GLU A N 1
ATOM 685 C CA . GLU A 1 88 ? 12.323 -5.230 -5.437 1.00 98.31 88 GLU A CA 1
ATOM 686 C C . GLU A 1 88 ? 12.111 -4.820 -6.902 1.00 98.31 88 GLU A C 1
ATOM 688 O O . GLU A 1 88 ? 13.085 -4.628 -7.631 1.00 98.31 88 GLU A O 1
ATOM 693 N N . ALA A 1 89 ? 10.858 -4.622 -7.325 1.00 98.06 89 ALA A N 1
ATOM 694 C CA . ALA A 1 89 ? 10.511 -4.270 -8.701 1.00 98.06 89 ALA A CA 1
ATOM 695 C C . ALA A 1 89 ? 11.142 -2.936 -9.134 1.00 98.06 89 ALA A C 1
ATOM 697 O O . ALA A 1 89 ? 11.750 -2.853 -10.199 1.00 98.06 89 ALA A O 1
ATOM 698 N N . TRP A 1 90 ? 11.087 -1.915 -8.275 1.00 97.69 90 TRP A N 1
ATOM 699 C CA . TRP A 1 90 ? 11.700 -0.605 -8.535 1.00 97.69 90 TRP A CA 1
ATOM 700 C C . TRP A 1 90 ? 13.219 -0.567 -8.295 1.00 97.69 90 TRP A C 1
ATOM 702 O O . TRP A 1 90 ? 13.856 0.466 -8.519 1.00 97.69 90 TRP A O 1
ATOM 712 N N . GLY A 1 91 ? 13.814 -1.673 -7.838 1.00 96.62 91 GLY A N 1
ATOM 713 C CA . GLY A 1 91 ? 15.264 -1.859 -7.748 1.00 96.62 91 GLY A CA 1
ATOM 714 C C . GLY A 1 91 ? 15.897 -2.371 -9.046 1.00 96.62 91 GLY A C 1
ATOM 715 O O . GLY A 1 91 ? 17.121 -2.332 -9.192 1.00 96.62 91 GLY A O 1
ATOM 716 N N . VAL A 1 92 ? 15.089 -2.841 -10.002 1.00 95.50 92 VAL A N 1
ATOM 717 C CA . VAL A 1 92 ? 15.572 -3.335 -11.297 1.00 95.50 92 VAL A CA 1
ATOM 718 C C . VAL A 1 92 ? 16.015 -2.157 -12.178 1.00 95.50 92 VAL A C 1
ATOM 720 O O . VAL A 1 92 ? 15.261 -1.198 -12.349 1.00 95.50 92 VAL A O 1
ATOM 723 N N . PRO A 1 93 ? 17.216 -2.196 -12.793 1.00 92.56 93 PRO A N 1
ATOM 724 C CA . PRO A 1 93 ? 17.648 -1.146 -13.708 1.00 92.56 93 PRO A CA 1
ATOM 725 C C . PRO A 1 93 ? 16.666 -0.951 -14.868 1.00 92.56 93 PRO A C 1
ATOM 727 O O . PRO A 1 93 ? 16.434 -1.863 -15.660 1.00 92.56 93 PRO A O 1
ATOM 730 N N . GLY A 1 94 ? 16.143 0.266 -15.003 1.00 88.00 94 GLY A N 1
ATOM 731 C CA . GLY A 1 94 ? 15.207 0.615 -16.069 1.00 88.00 94 GLY A CA 1
ATOM 732 C C . GLY A 1 94 ? 13.734 0.362 -15.745 1.00 88.00 94 GLY A C 1
ATOM 733 O O . GLY A 1 94 ? 12.924 0.507 -16.666 1.00 88.00 94 GLY A O 1
ATOM 734 N N . ALA A 1 95 ? 13.403 0.027 -14.495 1.00 87.75 95 ALA A N 1
ATOM 735 C CA . ALA A 1 95 ? 12.074 0.295 -13.948 1.00 87.75 95 ALA A CA 1
ATOM 736 C C . ALA A 1 95 ? 11.683 1.774 -14.131 1.00 87.75 95 ALA A C 1
ATOM 738 O O . ALA A 1 95 ? 12.593 2.641 -14.088 1.00 87.75 95 ALA A O 1
#

Solvent-accessible surface area (backbone atoms only — not comparable to full-atom values): 5494 Å² total; per-residue (Å²): 134,86,80,53,68,20,60,56,44,44,61,48,44,71,61,46,51,62,55,61,60,66,58,52,80,94,46,31,82,38,78,47,96,52,88,92,26,34,42,45,54,47,50,24,50,52,50,49,52,39,54,37,52,32,36,45,28,71,73,44,87,61,82,82,84,67,86,65,88,56,86,52,89,69,29,59,62,49,50,53,53,43,47,52,48,30,28,54,36,44,58,42,92,86,72

pLDDT: mean 94.59, std 6.01, range [58.22, 98.56]

Secondary structure (DSSP, 8-state):
-PPPHHHHHHHHHHHHHHHHHT--GGGTTPBPSSTT-BHHHHHHHHHHHHHHHHHHHTT-----S------SSSHHHHHHHHHHHHHHHTTSTT-

Sequence (95 aa):
MTQTISELLEAAADRALPVVRGIDDGQLDRRTPCAEYDVRALVNHLFQVVVNFQALAAREEADFSQEPDFVTGDWRGRFGAETARLVEAWGVPGA